Protein AF-A0A4U9WQP4-F1 (afdb_monomer_lite)

Structure (mmCIF, N/CA/C/O backbone):
data_AF-A0A4U9WQP4-F1
#
_entry.id   AF-A0A4U9WQP4-F1
#
loop_
_atom_site.group_PDB
_atom_site.id
_atom_site.type_symbol
_atom_site.label_atom_id
_atom_site.label_alt_id
_atom_site.label_comp_id
_atom_site.label_asym_id
_atom_site.label_entity_id
_atom_site.label_seq_id
_atom_site.pdbx_PDB_ins_code
_atom_site.Cartn_x
_atom_site.Cartn_y
_atom_site.Cartn_z
_atom_site.occupancy
_atom_site.B_iso_or_equiv
_atom_site.auth_seq_id
_atom_site.auth_comp_id
_atom_site.auth_asym_id
_atom_site.auth_atom_id
_atom_site.pdbx_PDB_model_num
ATOM 1 N N . MET A 1 1 ? 30.236 -1.949 -10.683 1.00 65.94 1 MET A N 1
ATOM 2 C CA . MET A 1 1 ? 28.973 -1.804 -9.929 1.00 65.94 1 MET A CA 1
ATOM 3 C C . MET A 1 1 ? 28.028 -0.963 -10.771 1.00 65.94 1 MET A C 1
ATOM 5 O O . MET A 1 1 ? 28.345 0.194 -11.009 1.00 65.94 1 MET A O 1
ATOM 9 N N . SER A 1 2 ? 26.945 -1.540 -11.295 1.00 76.25 2 SER A N 1
ATOM 10 C CA . SER A 1 2 ? 25.938 -0.786 -12.057 1.00 76.25 2 SER A CA 1
ATOM 11 C C . SER A 1 2 ? 24.965 -0.113 -11.095 1.00 76.25 2 SER A C 1
ATOM 13 O O . SER A 1 2 ? 24.532 -0.737 -10.128 1.00 76.25 2 SER A O 1
ATOM 15 N N . GLN A 1 3 ? 24.630 1.150 -11.346 1.00 81.06 3 GLN A N 1
ATOM 16 C CA . GLN A 1 3 ? 23.700 1.893 -10.502 1.00 81.06 3 GLN A CA 1
ATOM 17 C C . GLN A 1 3 ? 22.275 1.353 -10.726 1.00 81.06 3 GLN A C 1
ATOM 19 O O . GLN A 1 3 ? 21.822 1.310 -11.874 1.00 81.06 3 GLN A O 1
ATOM 24 N N . PRO A 1 4 ? 21.565 0.899 -9.678 1.00 83.06 4 PRO A N 1
ATOM 25 C CA . PRO A 1 4 ? 20.192 0.450 -9.835 1.00 83.06 4 PRO A CA 1
ATOM 26 C C . PRO A 1 4 ? 19.317 1.642 -10.224 1.00 83.06 4 PRO A C 1
ATOM 28 O O . PRO A 1 4 ? 19.324 2.683 -9.571 1.00 83.06 4 PRO A O 1
ATOM 31 N N . MET A 1 5 ? 18.568 1.488 -11.313 1.00 89.00 5 MET A N 1
ATOM 32 C CA . MET A 1 5 ? 17.659 2.518 -11.798 1.00 89.00 5 MET A CA 1
ATOM 33 C C . MET A 1 5 ? 16.285 2.316 -11.168 1.00 89.00 5 MET A C 1
ATOM 35 O O . MET A 1 5 ? 15.686 1.244 -11.292 1.00 89.00 5 MET A O 1
ATOM 39 N N . LEU A 1 6 ? 15.767 3.358 -10.521 1.00 89.88 6 LEU A N 1
ATOM 40 C CA . LEU A 1 6 ? 14.398 3.362 -10.026 1.00 89.88 6 LEU A CA 1
ATOM 41 C C . LEU A 1 6 ? 13.437 3.351 -11.219 1.00 89.88 6 LEU A C 1
ATOM 43 O O . LEU A 1 6 ? 13.323 4.330 -11.956 1.00 89.88 6 LEU A O 1
ATOM 47 N N . LYS A 1 7 ? 12.733 2.235 -11.407 1.00 93.94 7 LYS A N 1
ATOM 48 C CA . LYS A 1 7 ? 11.670 2.115 -12.407 1.00 93.94 7 LYS A CA 1
ATOM 49 C C . LYS A 1 7 ? 10.332 2.391 -11.740 1.00 93.94 7 LYS A C 1
ATOM 51 O O . LYS A 1 7 ? 9.914 1.632 -10.865 1.00 93.94 7 LYS A O 1
ATOM 56 N N . LYS A 1 8 ? 9.659 3.458 -12.172 1.00 93.25 8 LYS A N 1
ATOM 57 C CA . LYS A 1 8 ? 8.382 3.903 -11.597 1.00 93.25 8 LYS A CA 1
ATOM 58 C C . LYS A 1 8 ? 7.334 2.787 -11.581 1.00 93.25 8 LYS A C 1
ATOM 60 O O . LYS A 1 8 ? 6.702 2.581 -10.554 1.00 93.25 8 LYS A O 1
ATOM 65 N N . ASP A 1 9 ? 7.198 2.028 -12.664 1.00 95.31 9 ASP A N 1
ATOM 66 C CA . ASP A 1 9 ? 6.203 0.950 -12.755 1.00 95.31 9 ASP A CA 1
ATOM 67 C C . ASP A 1 9 ? 6.490 -0.194 -11.778 1.00 95.31 9 ASP A C 1
ATOM 69 O O . ASP A 1 9 ? 5.580 -0.735 -11.156 1.00 95.31 9 ASP A O 1
ATOM 73 N N . VAL A 1 10 ? 7.772 -0.522 -11.583 1.00 94.62 10 VAL A N 1
ATOM 74 C CA . VAL A 1 10 ? 8.198 -1.544 -10.616 1.00 94.62 10 VAL A CA 1
ATOM 75 C C . VAL A 1 10 ? 7.909 -1.077 -9.191 1.00 94.62 10 VAL A C 1
ATOM 77 O O . VAL A 1 10 ? 7.407 -1.860 -8.386 1.00 94.62 10 VAL A O 1
ATOM 80 N N . PHE A 1 11 ? 8.168 0.199 -8.898 1.00 93.62 11 PHE A N 1
ATOM 81 C CA . PHE A 1 11 ? 7.850 0.803 -7.607 1.00 93.62 11 PHE A CA 1
ATOM 82 C C . PHE A 1 11 ? 6.340 0.807 -7.334 1.00 93.62 11 PHE A C 1
ATOM 84 O O . PHE A 1 11 ? 5.905 0.335 -6.288 1.00 93.62 11 PHE A O 1
ATOM 91 N N . LEU A 1 12 ? 5.526 1.260 -8.292 1.00 94.94 12 LEU A N 1
ATOM 92 C CA . LEU A 1 12 ? 4.068 1.280 -8.146 1.00 94.94 12 LEU A CA 1
ATOM 93 C C . LEU A 1 12 ? 3.482 -0.131 -8.004 1.00 94.94 12 LEU A C 1
ATOM 95 O O . LEU A 1 12 ? 2.567 -0.335 -7.207 1.00 94.94 12 LEU A O 1
ATOM 99 N N . ALA A 1 13 ? 4.027 -1.117 -8.721 1.00 95.88 13 ALA A N 1
ATOM 100 C CA . ALA A 1 13 ? 3.623 -2.512 -8.576 1.00 95.88 13 ALA A CA 1
ATOM 101 C C . ALA A 1 13 ? 3.998 -3.084 -7.198 1.00 95.88 13 ALA A C 1
ATOM 103 O O . ALA A 1 13 ? 3.224 -3.847 -6.623 1.00 95.88 13 ALA A O 1
ATOM 104 N N . ALA A 1 14 ? 5.163 -2.723 -6.651 1.00 95.19 14 ALA A N 1
ATOM 105 C CA . ALA A 1 14 ? 5.566 -3.114 -5.301 1.00 95.19 14 ALA A CA 1
ATOM 106 C C . ALA A 1 14 ? 4.663 -2.477 -4.233 1.00 95.19 14 ALA A C 1
ATOM 108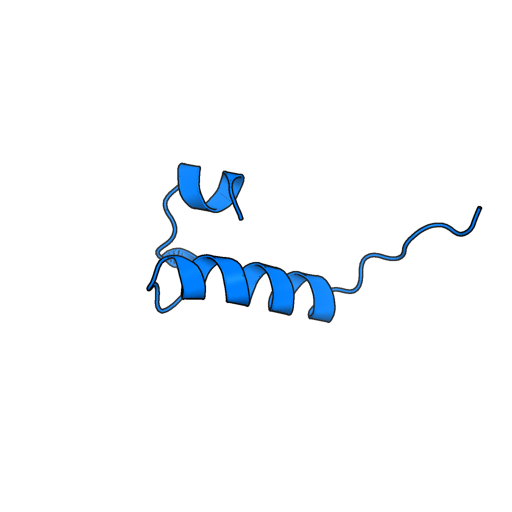 O O . ALA A 1 14 ? 4.104 -3.199 -3.410 1.00 95.19 14 ALA A O 1
ATOM 109 N N . LEU A 1 15 ? 4.424 -1.166 -4.323 1.00 95.44 15 LEU A N 1
ATOM 110 C CA . LEU A 1 15 ? 3.522 -0.446 -3.423 1.00 95.44 15 L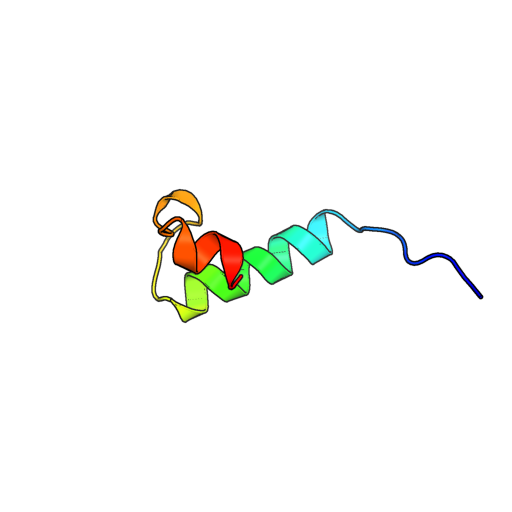EU A CA 1
ATOM 111 C C . LEU A 1 15 ? 2.089 -0.998 -3.487 1.00 95.44 15 LEU A C 1
ATOM 113 O O . LEU A 1 15 ? 1.424 -1.127 -2.464 1.00 95.44 15 LEU A O 1
ATOM 117 N N . THR A 1 16 ? 1.632 -1.389 -4.680 1.00 96.69 16 THR A N 1
ATOM 118 C CA . THR A 1 16 ? 0.324 -2.032 -4.879 1.00 96.69 16 THR A CA 1
ATOM 119 C C . THR A 1 16 ? 0.168 -3.305 -4.062 1.00 96.69 16 THR A C 1
ATOM 121 O O . THR A 1 16 ? -0.843 -3.500 -3.391 1.00 96.69 16 THR A O 1
ATOM 124 N N . ARG A 1 17 ? 1.197 -4.152 -4.054 1.00 96.50 17 ARG A N 1
ATOM 125 C CA . ARG A 1 17 ? 1.174 -5.403 -3.287 1.00 96.50 17 ARG A CA 1
ATOM 126 C C . ARG A 1 17 ? 1.087 -5.158 -1.782 1.00 96.50 17 ARG A C 1
ATOM 128 O O . ARG A 1 17 ? 0.482 -5.967 -1.086 1.00 96.50 17 ARG A O 1
ATOM 135 N N . GLN A 1 18 ? 1.656 -4.060 -1.288 1.00 97.56 18 GLN A N 1
ATOM 13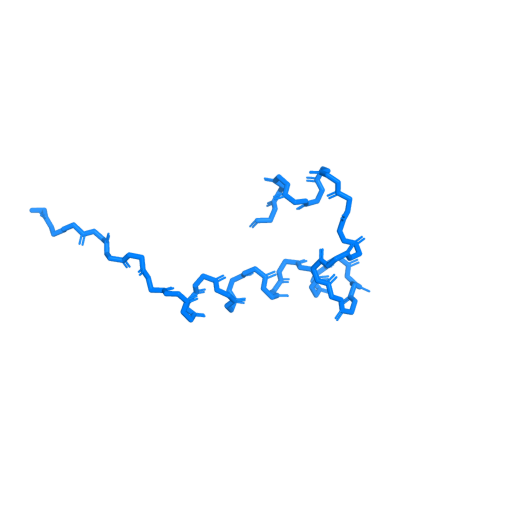6 C CA . GLN A 1 18 ? 1.657 -3.758 0.142 1.00 97.56 18 GLN A CA 1
ATOM 137 C C . GLN A 1 18 ? 0.261 -3.448 0.661 1.00 97.56 18 GLN A C 1
ATOM 139 O O . GLN A 1 18 ? -0.231 -4.124 1.562 1.00 97.56 18 GLN A O 1
ATOM 144 N N . TRP A 1 19 ? -0.441 -2.499 0.042 1.00 96.00 19 TRP A N 1
ATOM 145 C CA . TRP A 1 19 ? -1.796 -2.189 0.490 1.00 96.00 19 TRP A CA 1
ATOM 146 C C . TRP A 1 19 ? -2.793 -3.313 0.188 1.00 96.00 19 TRP A C 1
ATOM 148 O O . TRP A 1 19 ? -3.714 -3.515 0.977 1.00 96.00 19 TRP A O 1
ATOM 158 N N . GLN A 1 20 ? -2.574 -4.119 -0.861 1.00 96.44 20 GLN A N 1
ATOM 159 C CA . GLN A 1 20 ? -3.355 -5.344 -1.088 1.00 96.44 20 GLN A CA 1
ATOM 160 C C . GLN A 1 20 ? -3.169 -6.359 0.044 1.00 96.44 20 GLN A C 1
ATOM 162 O O . GLN A 1 20 ? -4.141 -6.962 0.496 1.00 96.44 20 GLN A O 1
ATOM 167 N N . ARG A 1 21 ? -1.938 -6.527 0.543 1.00 95.88 21 ARG A N 1
ATOM 168 C CA . ARG A 1 21 ? -1.642 -7.405 1.684 1.00 95.88 21 ARG A CA 1
ATOM 169 C C . ARG A 1 21 ? -2.296 -6.912 2.976 1.00 95.88 21 ARG A C 1
ATOM 171 O O . ARG A 1 21 ? -2.701 -7.731 3.794 1.00 95.88 21 ARG A O 1
ATOM 178 N N . PHE A 1 22 ? -2.446 -5.600 3.132 1.00 94.31 22 PHE A N 1
ATOM 179 C CA . PHE A 1 22 ? -3.211 -4.998 4.227 1.00 94.31 22 PHE A CA 1
ATOM 180 C C . PHE A 1 22 ? -4.738 -5.086 4.039 1.00 94.31 22 PHE A C 1
ATOM 182 O O . PHE A 1 22 ? -5.476 -4.650 4.918 1.00 94.31 22 PHE A O 1
ATOM 189 N N . GLY A 1 23 ? -5.228 -5.648 2.924 1.00 95.31 23 GLY A N 1
ATOM 190 C CA . GLY A 1 23 ? -6.660 -5.759 2.625 1.00 95.31 23 GLY A CA 1
ATOM 191 C C . GLY A 1 23 ? -7.315 -4.438 2.213 1.00 95.31 23 GLY A C 1
ATOM 192 O O . GLY A 1 23 ? -8.535 -4.302 2.288 1.00 95.31 23 GLY A O 1
ATOM 193 N N . LEU A 1 24 ? -6.518 -3.452 1.802 1.00 96.31 24 LEU A N 1
ATOM 194 C CA . LEU A 1 24 ? -6.994 -2.137 1.386 1.00 96.31 24 LEU A CA 1
ATOM 195 C C . LEU A 1 24 ? -7.330 -2.132 -0.110 1.00 96.31 24 LEU A C 1
ATOM 197 O O . LEU A 1 24 ? -6.847 -2.955 -0.884 1.00 96.31 24 LEU A O 1
ATOM 201 N N . SER A 1 25 ? -8.162 -1.180 -0.525 1.00 94.69 25 SER A N 1
AT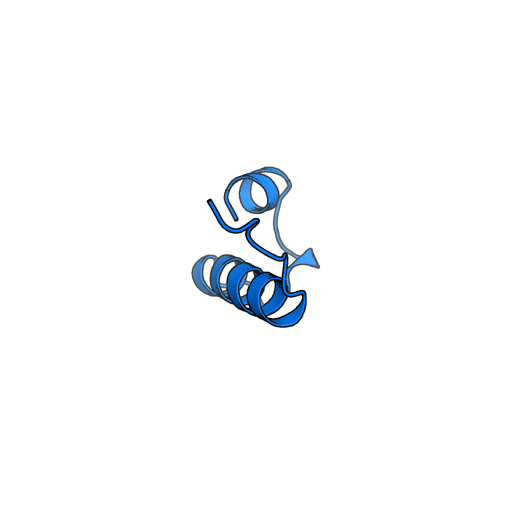OM 202 C CA . SER A 1 25 ? -8.532 -0.964 -1.931 1.00 94.69 25 SER A CA 1
ATOM 203 C C . SER A 1 25 ? -7.679 0.112 -2.610 1.00 94.69 25 SER A C 1
ATOM 205 O O . SER A 1 25 ? -7.642 0.181 -3.837 1.00 94.69 25 SER A O 1
ATOM 207 N N . SER A 1 26 ? -6.997 0.963 -1.836 1.00 94.81 26 SER A N 1
ATOM 208 C CA . SER A 1 26 ? -6.049 1.947 -2.360 1.00 94.81 26 SER A CA 1
ATOM 209 C C . SER A 1 26 ? -4.981 2.330 -1.333 1.00 94.81 26 SER A C 1
ATOM 211 O O . SER A 1 26 ? -5.179 2.218 -0.122 1.00 94.81 26 SER A O 1
ATOM 213 N N . ALA A 1 27 ? -3.861 2.870 -1.820 1.00 93.31 27 ALA A N 1
ATOM 214 C CA . ALA A 1 27 ? -2.786 3.386 -0.972 1.00 93.31 27 ALA A CA 1
ATOM 215 C C . ALA A 1 27 ? -3.234 4.548 -0.059 1.00 93.31 27 ALA A C 1
ATOM 217 O O . ALA A 1 27 ? -2.641 4.791 0.985 1.00 93.31 27 ALA A O 1
ATOM 218 N N . GLN A 1 28 ? -4.306 5.265 -0.414 1.00 95.31 28 GLN A N 1
ATOM 219 C CA . GLN A 1 28 ? -4.827 6.382 0.389 1.00 95.31 28 GLN A CA 1
ATOM 220 C C . GLN A 1 28 ? -5.452 5.918 1.709 1.00 95.31 28 GLN A C 1
ATOM 222 O O . GLN A 1 28 ? -5.593 6.716 2.628 1.00 95.31 28 GLN A O 1
ATOM 227 N N . GLN A 1 29 ? -5.832 4.642 1.803 1.00 95.94 29 GLN A N 1
ATOM 228 C CA . GLN A 1 29 ? -6.397 4.063 3.021 1.00 95.94 29 GLN A CA 1
ATOM 229 C C . GLN A 1 29 ? -5.319 3.597 4.005 1.00 95.94 29 GLN A C 1
ATOM 231 O O . GLN A 1 29 ? -5.642 3.219 5.129 1.00 95.94 29 GLN A O 1
ATOM 236 N N . MET A 1 30 ? -4.050 3.596 3.588 1.00 96.81 30 MET A N 1
ATOM 237 C CA . MET A 1 30 ? -2.953 3.207 4.457 1.00 96.81 30 MET A CA 1
ATOM 238 C C . MET A 1 30 ? -2.769 4.243 5.561 1.00 96.81 30 MET A C 1
A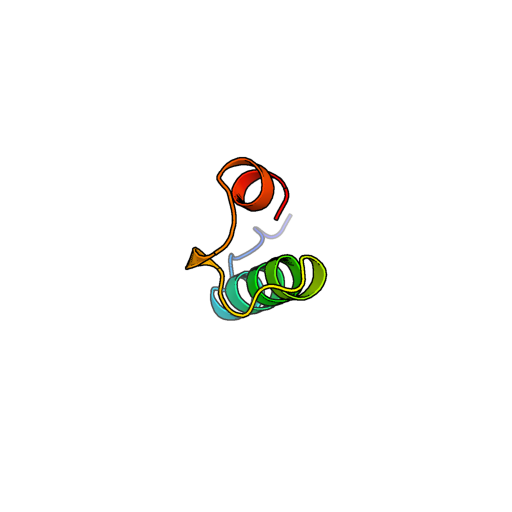TOM 240 O O . MET A 1 30 ? -2.714 5.450 5.313 1.00 96.81 30 MET A O 1
ATOM 244 N N . THR A 1 31 ? -2.612 3.761 6.788 1.00 96.38 31 THR A N 1
ATOM 245 C CA . THR A 1 31 ? -2.173 4.605 7.901 1.00 96.38 31 THR A CA 1
ATOM 246 C C . THR A 1 31 ? -0.717 5.032 7.703 1.00 96.38 31 THR A C 1
ATOM 248 O O . THR A 1 31 ? 0.032 4.420 6.941 1.00 96.38 31 THR A O 1
ATOM 251 N N . GLN A 1 32 ? -0.274 6.055 8.433 1.00 94.88 32 GLN A N 1
ATOM 252 C CA . GLN A 1 32 ? 1.123 6.499 8.391 1.00 94.88 32 GLN A CA 1
ATOM 253 C C . GLN A 1 32 ? 2.112 5.364 8.710 1.00 94.88 32 GLN A C 1
ATOM 255 O O . GLN A 1 32 ? 3.187 5.303 8.120 1.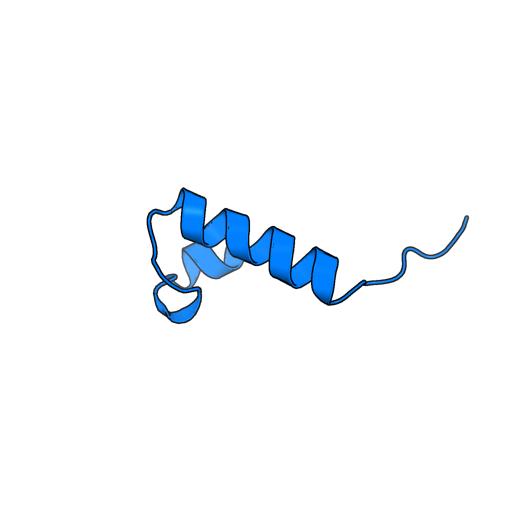00 94.88 32 GLN A O 1
ATOM 260 N N . HIS A 1 33 ? 1.744 4.447 9.609 1.00 95.44 33 HIS A N 1
ATOM 261 C CA . HIS A 1 33 ? 2.582 3.296 9.939 1.00 95.44 33 HIS A CA 1
ATOM 262 C C . HIS A 1 33 ? 2.665 2.292 8.780 1.00 95.44 33 HIS A C 1
ATOM 264 O O . HIS A 1 33 ? 3.757 1.860 8.427 1.00 95.44 33 HIS A O 1
ATOM 270 N N . GLN A 1 34 ? 1.539 1.995 8.124 1.00 94.38 34 GLN A N 1
ATOM 271 C CA . GLN A 1 34 ? 1.508 1.114 6.949 1.00 94.38 34 GLN A CA 1
ATOM 272 C C . GLN A 1 34 ? 2.281 1.704 5.767 1.00 94.38 34 GLN A C 1
ATOM 274 O O . GLN A 1 34 ? 2.910 0.964 5.021 1.00 94.38 34 GLN A O 1
ATOM 279 N N . TRP A 1 35 ? 2.264 3.030 5.602 1.00 94.88 35 TRP A N 1
ATOM 280 C CA . TRP A 1 35 ? 3.078 3.725 4.597 1.00 94.88 35 TRP A CA 1
ATOM 281 C C . TRP A 1 35 ? 4.576 3.591 4.837 1.00 94.88 35 TRP A C 1
ATOM 283 O O . TRP A 1 35 ? 5.344 3.625 3.884 1.00 94.88 35 TRP A O 1
ATOM 293 N N . TRP A 1 36 ? 4.985 3.475 6.098 1.00 94.44 36 TRP A N 1
ATOM 294 C CA . TRP A 1 36 ? 6.382 3.279 6.456 1.00 94.44 36 TRP A CA 1
ATOM 295 C C . TRP A 1 36 ? 6.823 1.816 6.310 1.00 94.44 36 TRP A C 1
ATOM 297 O O . TRP A 1 36 ? 7.974 1.561 5.974 1.00 94.44 36 TRP A O 1
ATOM 307 N N . GLU A 1 37 ? 5.918 0.861 6.548 1.00 92.75 37 GLU A N 1
ATOM 308 C CA . GLU A 1 37 ? 6.190 -0.576 6.392 1.00 92.75 37 GLU A CA 1
ATOM 309 C C . GLU A 1 37 ? 6.198 -1.037 4.919 1.00 92.75 37 GLU A C 1
ATOM 311 O O . GLU A 1 37 ? 6.852 -2.026 4.582 1.00 92.75 37 GLU A O 1
ATOM 316 N N . ALA A 1 38 ? 5.456 -0.342 4.053 1.00 90.50 38 ALA A N 1
ATOM 317 C CA . ALA A 1 38 ? 5.255 -0.700 2.650 1.00 90.50 38 ALA A CA 1
ATOM 318 C C . ALA A 1 38 ? 6.480 -0.462 1.753 1.00 90.50 38 ALA A C 1
ATOM 320 O O . ALA A 1 38 ? 6.854 -1.423 1.033 1.00 90.50 38 ALA A O 1
#

pLDDT: mean 92.81, std 6.23, range [65.94, 97.56]

Foldseek 3Di:
DDDDDDDPVVVVVVCVVQVVVVVHPDPVPDDPVSVVVD

Secondary structure (DSSP, 8-state):
-PPPP--HHHHHHHHHHHHHHTT-SSGGG--HHHHHH-

Organism: Serratia fonticola (NCBI:txid47917)

Sequence (38 aa):
MSQPMLKKDVFLAALTRQWQRFGLSSAQQMTQHQWWEA

Radius of gyration: 11.96 Å; chains: 1; bounding box: 38×14×23 Å